Protein AF-A0A5K1EPW4-F1 (afdb_monomer_lite)

Structure (mmCIF, N/CA/C/O backbone):
data_AF-A0A5K1EPW4-F1
#
_entry.id   AF-A0A5K1EPW4-F1
#
loop_
_atom_site.group_PDB
_atom_site.id
_atom_site.type_symbol
_atom_site.label_atom_id
_atom_site.label_alt_id
_atom_site.label_comp_id
_atom_site.label_asym_id
_atom_site.label_entity_id
_atom_site.label_seq_id
_atom_site.pdbx_PDB_ins_code
_atom_site.Cartn_x
_atom_site.Cartn_y
_atom_site.Cartn_z
_atom_site.occupancy
_atom_site.B_iso_or_equiv
_atom_site.auth_seq_id
_atom_site.auth_comp_id
_atom_site.auth_asym_id
_atom_site.auth_atom_id
_atom_site.pdbx_PDB_model_num
ATOM 1 N N . MET A 1 1 ? 10.898 -0.634 -3.692 1.00 90.25 1 MET A N 1
ATOM 2 C CA . MET A 1 1 ? 10.819 -1.564 -2.536 1.00 90.25 1 MET A CA 1
ATOM 3 C C . MET A 1 1 ? 10.928 -0.855 -1.184 1.00 90.25 1 MET A C 1
ATOM 5 O O . MET A 1 1 ? 10.006 -0.980 -0.388 1.00 90.25 1 MET A O 1
ATOM 9 N N . ASN A 1 2 ? 12.000 -0.092 -0.918 1.00 95.75 2 ASN A N 1
ATOM 10 C CA . ASN A 1 2 ? 12.167 0.624 0.361 1.00 95.75 2 ASN A CA 1
ATOM 11 C C . ASN A 1 2 ? 11.038 1.625 0.638 1.00 95.75 2 ASN A C 1
ATOM 13 O O . ASN A 1 2 ? 10.445 1.593 1.709 1.00 95.75 2 ASN A O 1
ATOM 17 N N . THR A 1 3 ? 10.705 2.463 -0.341 1.00 94.81 3 THR A N 1
ATOM 18 C CA . THR A 1 3 ? 9.657 3.478 -0.183 1.00 94.81 3 THR A CA 1
ATOM 19 C C . THR A 1 3 ? 8.261 2.857 -0.247 1.00 94.81 3 THR A C 1
ATOM 21 O O . THR A 1 3 ? 7.537 2.892 0.741 1.00 94.81 3 THR A O 1
ATOM 24 N N . ASP A 1 4 ? 7.911 2.218 -1.370 1.00 95.44 4 ASP A N 1
ATOM 25 C CA . ASP A 1 4 ? 6.541 1.736 -1.613 1.00 95.44 4 ASP A CA 1
ATOM 26 C C . ASP A 1 4 ? 6.063 0.618 -0.686 1.00 95.44 4 ASP A C 1
ATOM 28 O O . ASP A 1 4 ? 4.881 0.567 -0.379 1.00 95.44 4 ASP A O 1
ATOM 32 N N . LEU A 1 5 ? 6.939 -0.313 -0.290 1.00 95.88 5 LEU A N 1
ATOM 33 C CA . LEU A 1 5 ? 6.524 -1.480 0.493 1.00 95.88 5 LEU A CA 1
ATOM 34 C C . LEU A 1 5 ? 6.949 -1.343 1.952 1.00 95.88 5 LEU A C 1
ATOM 36 O O . LEU A 1 5 ? 6.106 -1.373 2.846 1.00 95.88 5 LEU A O 1
ATOM 40 N N . ARG A 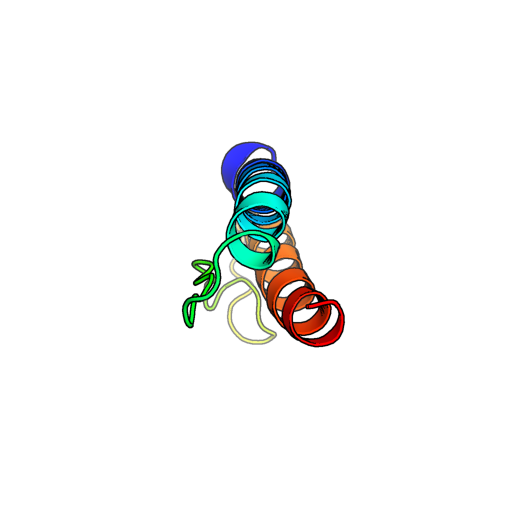1 6 ? 8.252 -1.167 2.206 1.00 96.88 6 ARG A N 1
ATOM 41 C CA . ARG A 1 6 ? 8.772 -1.086 3.580 1.00 96.88 6 ARG A CA 1
ATOM 42 C C . ARG A 1 6 ? 8.305 0.185 4.290 1.00 96.88 6 ARG A C 1
ATOM 44 O O . ARG A 1 6 ? 7.922 0.100 5.452 1.00 96.88 6 ARG A O 1
ATOM 51 N N . GLY A 1 7 ? 8.307 1.329 3.608 1.00 97.19 7 GLY A N 1
ATOM 52 C CA . GLY A 1 7 ? 7.806 2.593 4.150 1.00 97.19 7 GLY A CA 1
ATOM 53 C C . GLY A 1 7 ? 6.337 2.491 4.550 1.00 97.19 7 GLY A C 1
ATOM 54 O O . GLY A 1 7 ? 6.006 2.713 5.714 1.00 97.19 7 GLY A O 1
ATOM 55 N N . THR A 1 8 ? 5.480 2.054 3.623 1.00 96.25 8 THR A N 1
ATOM 56 C CA . THR A 1 8 ? 4.055 1.813 3.899 1.00 96.25 8 THR A CA 1
ATOM 57 C C . THR A 1 8 ? 3.863 0.842 5.063 1.00 96.25 8 THR A C 1
ATOM 59 O O . THR A 1 8 ? 3.149 1.174 6.001 1.00 96.25 8 THR A O 1
ATOM 62 N N . TRP A 1 9 ? 4.573 -0.292 5.090 1.00 95.44 9 TRP A N 1
ATOM 63 C CA . TRP A 1 9 ? 4.474 -1.255 6.192 1.00 95.44 9 TRP A CA 1
ATOM 64 C C . TRP A 1 9 ? 4.844 -0.663 7.557 1.00 95.44 9 TRP A C 1
ATOM 66 O O . TRP A 1 9 ? 4.131 -0.882 8.536 1.00 95.44 9 TRP A O 1
ATOM 76 N N . LEU A 1 10 ? 5.946 0.090 7.642 1.00 96.38 10 LEU A N 1
ATOM 77 C CA . LEU A 1 10 ? 6.398 0.694 8.899 1.00 96.38 10 LEU A CA 1
ATOM 78 C C . LEU A 1 10 ? 5.388 1.716 9.429 1.00 96.38 10 LEU A C 1
ATOM 80 O O . LEU A 1 10 ? 5.078 1.699 10.622 1.00 96.38 10 LEU A O 1
ATOM 84 N N . VAL A 1 11 ? 4.856 2.569 8.550 1.00 95.12 11 VAL A N 1
ATOM 85 C CA . VAL A 1 11 ? 3.855 3.576 8.925 1.00 95.12 11 VAL A CA 1
ATOM 86 C C . VAL A 1 11 ? 2.549 2.904 9.334 1.00 95.12 11 VAL A C 1
ATOM 88 O O . VAL A 1 11 ? 2.050 3.196 10.420 1.00 95.12 11 VAL A O 1
ATOM 91 N N . SER A 1 12 ? 2.036 1.954 8.543 1.00 93.81 12 SER A N 1
ATOM 92 C CA . SER A 1 12 ? 0.816 1.214 8.887 1.00 93.81 12 SER A CA 1
ATOM 93 C C . SER A 1 12 ? 0.965 0.481 10.221 1.00 93.81 12 SER A C 1
ATOM 95 O O . SER A 1 12 ? 0.076 0.565 11.062 1.00 93.81 12 SER A O 1
ATOM 97 N N . LYS A 1 13 ? 2.109 -0.172 10.468 1.00 91.81 13 LYS A N 1
ATOM 98 C CA . LYS A 1 13 ? 2.402 -0.857 11.738 1.00 91.81 13 LYS A CA 1
ATOM 99 C C . LYS A 1 13 ? 2.432 0.105 12.928 1.00 91.81 13 LYS A C 1
ATOM 101 O O . LYS A 1 13 ? 1.951 -0.247 14.002 1.00 91.81 13 LYS A O 1
ATOM 106 N N . CY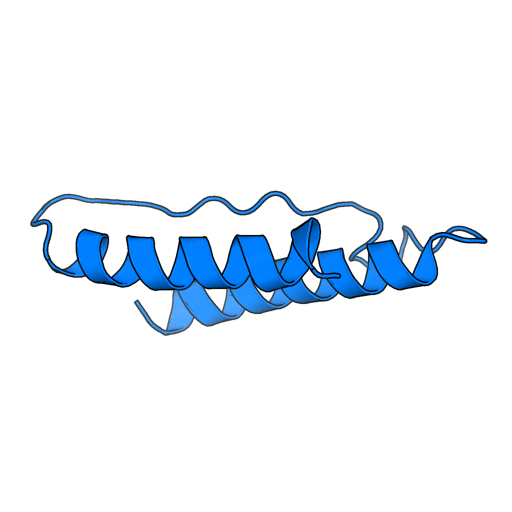S A 1 14 ? 3.029 1.284 12.763 1.00 93.25 14 CYS A N 1
ATOM 107 C CA . CYS A 1 14 ? 3.108 2.291 13.820 1.00 93.25 14 CYS A CA 1
ATOM 108 C C . CYS A 1 14 ? 1.724 2.880 14.128 1.00 93.25 14 CYS A C 1
ATOM 110 O O . CYS A 1 14 ? 1.279 2.842 15.274 1.00 93.25 14 CYS A O 1
ATOM 112 N N . MET A 1 15 ? 1.013 3.343 13.097 1.00 91.81 15 MET A N 1
ATOM 113 C CA . MET A 1 15 ? -0.302 3.973 13.236 1.00 91.81 15 MET A CA 1
ATOM 114 C C . MET A 1 15 ? -1.353 3.004 13.760 1.00 91.81 15 MET A C 1
ATOM 116 O O . MET A 1 15 ? -2.102 3.368 14.655 1.00 91.81 15 MET A O 1
ATOM 120 N N . CYS A 1 16 ? -1.355 1.754 13.293 1.00 89.19 16 CYS A N 1
ATOM 121 C CA . CYS A 1 16 ? -2.276 0.731 13.780 1.00 89.19 16 CYS A CA 1
ATOM 122 C C . CYS A 1 16 ? -2.208 0.567 15.307 1.00 89.19 16 CYS A C 1
ATOM 124 O O . CYS A 1 16 ? -3.246 0.473 15.952 1.00 89.19 16 CYS A O 1
ATOM 126 N N . LYS A 1 17 ? -1.008 0.600 15.906 1.00 88.56 17 LYS A N 1
ATOM 127 C CA . LYS A 1 17 ? -0.861 0.517 17.369 1.00 88.56 17 LYS A CA 1
ATOM 128 C C . LYS A 1 17 ? -1.477 1.710 18.094 1.00 88.56 17 LYS A C 1
ATOM 130 O O . LYS A 1 17 ? -2.077 1.522 19.145 1.00 88.56 17 LYS A O 1
ATOM 135 N N . LEU A 1 18 ? -1.316 2.914 17.546 1.00 90.06 18 LEU A N 1
ATOM 136 C CA . LEU A 1 18 ? -1.913 4.123 18.116 1.00 90.06 18 LEU A CA 1
ATOM 137 C C . LEU A 1 18 ? -3.438 4.089 17.971 1.00 90.06 18 LEU A C 1
ATOM 139 O O . LEU A 1 18 ? -4.153 4.320 18.935 1.00 90.06 18 LEU A O 1
ATOM 143 N N . MET A 1 19 ? -3.928 3.703 16.794 1.00 89.62 19 MET A N 1
ATOM 144 C CA . MET A 1 19 ? -5.350 3.620 16.460 1.00 89.62 19 MET A CA 1
ATOM 145 C C . MET A 1 19 ? -6.131 2.643 17.347 1.00 89.62 19 MET A C 1
ATOM 147 O O . MET A 1 19 ? -7.276 2.930 17.668 1.00 89.62 19 MET A O 1
ATOM 151 N N . ILE A 1 20 ? -5.523 1.528 17.773 1.00 86.44 20 ILE A N 1
ATOM 152 C CA . ILE A 1 20 ? -6.118 0.582 18.741 1.00 86.44 20 ILE A CA 1
ATOM 153 C C . ILE A 1 20 ? -6.289 1.229 20.127 1.00 86.44 20 ILE A C 1
ATOM 155 O O . ILE A 1 20 ? -7.220 0.897 20.858 1.00 86.44 20 ILE A O 1
ATOM 159 N N . GLY A 1 21 ? -5.386 2.140 20.506 1.00 87.88 21 GLY A N 1
ATOM 160 C CA . GLY A 1 21 ? -5.464 2.877 21.771 1.00 87.88 21 GLY A CA 1
ATOM 161 C C . GLY A 1 21 ? -6.510 3.995 21.766 1.00 87.88 21 GLY A C 1
ATOM 162 O O . GLY A 1 21 ? -7.015 4.373 22.824 1.00 87.88 21 GLY A O 1
ATOM 163 N N . GLU A 1 22 ? -6.864 4.502 20.586 1.00 85.12 22 GLU A N 1
ATOM 164 C CA . GLU A 1 22 ? -7.883 5.531 20.413 1.00 85.12 22 GLU A CA 1
ATOM 165 C C . GLU A 1 22 ? -9.292 4.922 20.475 1.00 85.12 22 GLU A C 1
ATOM 167 O O . GLU A 1 22 ? -9.628 3.989 19.751 1.00 85.12 22 GLU A O 1
ATOM 172 N N . LYS A 1 23 ? -10.184 5.482 21.301 1.00 81.06 23 LYS A N 1
ATOM 173 C CA . LYS A 1 23 ? -11.584 5.016 21.438 1.00 81.06 23 LYS A CA 1
ATOM 174 C C . LYS A 1 23 ? -12.501 5.515 20.311 1.00 81.06 23 LYS A C 1
ATOM 176 O O . LYS A 1 23 ? -13.698 5.711 20.521 1.00 81.06 23 LYS A O 1
ATOM 181 N N . GLN A 1 24 ? -11.944 5.779 19.132 1.00 84.69 24 GLN A N 1
ATOM 182 C CA . GLN A 1 24 ? -12.653 6.343 17.985 1.00 84.69 24 GLN A CA 1
ATOM 183 C C . GLN A 1 24 ? -12.475 5.465 16.749 1.00 84.69 24 GLN A C 1
ATOM 185 O O . GLN A 1 24 ? -11.449 4.812 16.561 1.00 84.69 24 GLN A O 1
ATOM 190 N N . LYS A 1 25 ? -13.481 5.479 15.870 1.00 85.75 25 LYS A N 1
ATOM 191 C CA . LYS A 1 25 ? -13.404 4.776 14.590 1.00 85.75 25 LYS A CA 1
ATOM 192 C C . LYS A 1 25 ? -12.280 5.379 13.753 1.00 85.75 25 LYS A C 1
ATOM 194 O O . LYS A 1 25 ? -12.289 6.570 13.457 1.00 85.75 25 LYS A O 1
ATOM 199 N N . SER A 1 26 ? -11.344 4.541 13.343 1.00 87.19 26 SER A N 1
ATOM 200 C CA . SER A 1 26 ? -10.146 4.949 12.625 1.00 87.19 26 SER A CA 1
ATOM 201 C C . SER A 1 26 ? -9.914 4.013 11.430 1.00 87.19 26 SER A C 1
ATOM 203 O O . SER A 1 26 ? -10.429 2.895 11.395 1.00 87.19 26 SER A O 1
ATOM 205 N N . SER A 1 27 ? -9.226 4.492 10.388 1.00 90.50 27 SER A N 1
ATOM 206 C CA . SER A 1 27 ? -8.991 3.725 9.156 1.00 90.50 27 SER A CA 1
ATOM 207 C C . SER A 1 27 ? -7.613 4.015 8.566 1.00 90.50 27 SER A C 1
ATOM 209 O O . SER A 1 27 ? -7.174 5.162 8.552 1.00 90.50 27 SER A O 1
ATOM 211 N N . ILE A 1 28 ? -6.953 2.982 8.033 1.00 91.44 28 ILE A N 1
ATOM 212 C CA . ILE A 1 28 ? -5.713 3.102 7.253 1.00 91.44 28 ILE A CA 1
ATOM 213 C C . ILE A 1 28 ? -6.054 2.887 5.779 1.00 91.44 28 ILE A C 1
ATOM 215 O O . ILE A 1 28 ? -6.651 1.873 5.425 1.00 91.44 28 ILE A O 1
ATOM 219 N N . ILE A 1 29 ? -5.655 3.822 4.916 1.00 93.88 29 ILE A N 1
ATOM 220 C CA . ILE A 1 29 ? -5.817 3.710 3.462 1.00 93.88 29 ILE A CA 1
ATOM 221 C C . ILE A 1 29 ? -4.428 3.657 2.830 1.00 93.88 29 ILE A C 1
ATOM 223 O O . ILE A 1 29 ? -3.685 4.636 2.860 1.00 93.88 29 ILE A O 1
ATOM 227 N N . ASN A 1 30 ? -4.079 2.513 2.242 1.00 94.69 30 ASN A N 1
ATOM 228 C CA . ASN A 1 30 ? -2.816 2.337 1.531 1.00 94.69 30 ASN A CA 1
ATOM 229 C C . ASN A 1 30 ? -3.002 2.558 0.026 1.00 94.69 30 ASN A C 1
ATOM 231 O O . ASN A 1 30 ? -3.945 2.047 -0.579 1.00 94.69 30 ASN A O 1
ATOM 235 N N . ILE A 1 31 ? -2.067 3.275 -0.601 1.00 95.06 31 ILE A N 1
ATOM 236 C CA . ILE A 1 31 ? -2.131 3.586 -2.034 1.00 95.06 31 ILE A CA 1
ATOM 237 C C . ILE A 1 31 ? -1.503 2.458 -2.862 1.00 95.06 31 ILE A C 1
ATOM 239 O O . ILE A 1 31 ? -0.274 2.327 -2.962 1.00 95.06 31 ILE A O 1
ATOM 243 N N . GLY A 1 32 ? -2.376 1.650 -3.465 1.00 92.19 32 GLY A N 1
ATOM 244 C CA . GLY A 1 32 ? -2.024 0.592 -4.410 1.00 92.19 32 GLY A CA 1
ATOM 245 C C . GLY A 1 32 ? -1.693 1.109 -5.816 1.00 92.19 32 GLY A C 1
ATOM 246 O O . GLY A 1 32 ? -1.374 2.278 -6.025 1.00 92.19 32 GLY A O 1
ATOM 247 N N . SER A 1 33 ? -1.736 0.205 -6.793 1.00 92.06 33 SER A N 1
ATOM 248 C CA . SER A 1 33 ? -1.598 0.519 -8.220 1.00 92.06 33 SER A CA 1
ATOM 249 C C . SER A 1 33 ? -2.173 -0.616 -9.064 1.00 92.06 33 SER A C 1
ATOM 251 O O . SER A 1 33 ? -2.127 -1.775 -8.643 1.00 92.06 33 SER A O 1
ATOM 253 N N . VAL A 1 34 ? -2.624 -0.304 -10.284 1.00 92.31 34 VAL A N 1
ATOM 254 C CA . VAL A 1 34 ? -2.981 -1.316 -11.295 1.00 92.31 34 VAL A CA 1
ATOM 255 C C . VAL A 1 34 ? -1.792 -2.209 -11.661 1.00 92.31 34 VAL A C 1
ATOM 257 O O . VAL A 1 34 ? -1.984 -3.345 -12.072 1.00 92.31 34 VAL A O 1
ATOM 260 N N . ALA A 1 35 ? -0.561 -1.739 -11.441 1.00 91.25 35 ALA A N 1
ATOM 261 C CA . ALA A 1 35 ? 0.647 -2.543 -11.607 1.00 91.25 35 ALA A CA 1
ATOM 262 C C . ALA A 1 35 ? 0.747 -3.712 -10.605 1.00 91.25 35 ALA A C 1
ATOM 264 O O . ALA A 1 35 ? 1.446 -4.685 -10.860 1.00 91.25 35 ALA A O 1
ATOM 265 N N . GLY A 1 36 ? 0.054 -3.624 -9.462 1.00 90.19 36 GLY A N 1
ATOM 266 C CA . GLY A 1 36 ? 0.031 -4.651 -8.413 1.00 90.19 36 GLY A CA 1
ATOM 267 C C . GLY A 1 36 ? -1.101 -5.679 -8.538 1.00 90.19 36 GLY A C 1
ATOM 268 O O . GLY A 1 36 ? -1.448 -6.314 -7.541 1.00 90.19 36 GLY A O 1
ATOM 269 N N . ILE A 1 37 ? -1.732 -5.775 -9.711 1.00 88.56 37 ILE A N 1
ATOM 270 C CA . ILE A 1 37 ? -2.772 -6.758 -10.060 1.00 88.56 37 ILE A CA 1
ATOM 271 C C . ILE A 1 37 ? -2.451 -7.370 -11.437 1.00 88.56 37 ILE A C 1
ATOM 273 O O . ILE A 1 37 ? -1.692 -6.778 -12.204 1.00 88.56 37 ILE A O 1
ATOM 277 N N . ASP A 1 38 ? -3.044 -8.525 -11.770 1.00 76.75 38 ASP A N 1
ATOM 278 C CA . ASP A 1 38 ? -2.722 -9.354 -12.959 1.00 76.75 38 ASP A CA 1
ATOM 279 C C . ASP A 1 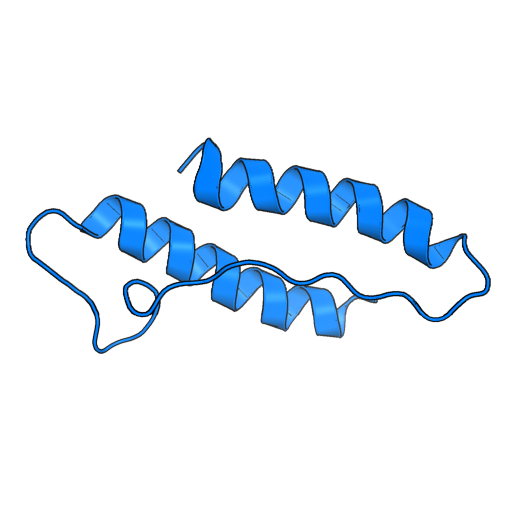38 ? -2.694 -8.616 -14.311 1.00 76.75 38 ASP A C 1
ATOM 281 O O . ASP A 1 38 ? -2.113 -9.098 -15.277 1.00 76.75 38 ASP A O 1
ATOM 285 N N . ARG A 1 39 ? -3.315 -7.436 -14.408 1.00 64.94 39 ARG A N 1
ATOM 286 C CA . ARG A 1 39 ? -3.479 -6.690 -15.664 1.00 64.94 39 ARG A CA 1
ATOM 287 C C . ARG A 1 39 ? -2.518 -5.511 -15.854 1.00 64.94 39 ARG A C 1
ATOM 289 O O . ARG A 1 39 ? -2.673 -4.785 -16.829 1.00 64.94 39 ARG A O 1
ATOM 296 N N . GLY A 1 40 ? -1.560 -5.287 -14.952 1.00 66.25 40 GLY A N 1
ATOM 297 C CA . GLY A 1 40 ? -0.669 -4.113 -14.999 1.00 66.25 40 GLY A CA 1
ATOM 298 C C . GLY A 1 40 ? 0.826 -4.413 -15.083 1.00 66.25 40 GLY A C 1
ATOM 299 O O . GLY A 1 40 ? 1.636 -3.562 -14.714 1.00 66.25 40 GLY A O 1
ATOM 300 N N . GLN A 1 41 ? 1.218 -5.609 -15.523 1.00 72.00 41 GLN A N 1
ATOM 301 C CA . GLN A 1 41 ? 2.630 -5.945 -15.704 1.00 72.00 41 GLN A CA 1
ATOM 302 C C . GLN A 1 41 ? 3.163 -5.327 -17.005 1.00 72.00 41 GLN A C 1
ATOM 304 O O . GLN A 1 41 ? 2.976 -5.867 -18.091 1.00 72.00 41 GLN A O 1
ATOM 309 N N . TYR A 1 42 ? 3.831 -4.177 -16.887 1.00 80.88 42 TYR A N 1
ATOM 310 C CA . TYR A 1 42 ? 4.501 -3.500 -18.002 1.00 80.88 42 TYR A CA 1
ATOM 311 C C . TYR A 1 42 ? 5.999 -3.841 -18.038 1.00 80.88 42 TYR A C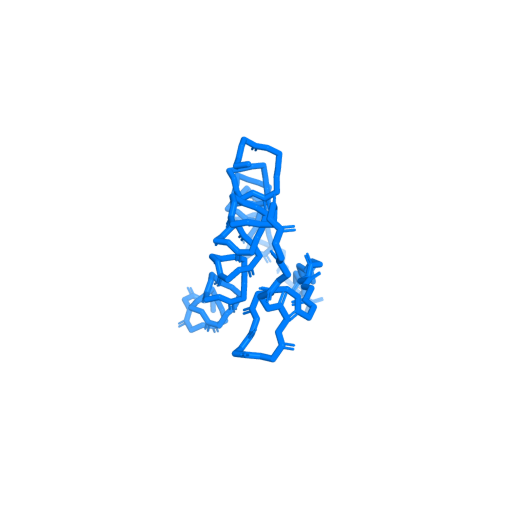 1
ATOM 313 O O . TYR A 1 42 ? 6.606 -4.019 -16.970 1.00 80.88 42 TYR A O 1
ATOM 321 N N . PRO A 1 43 ? 6.641 -3.870 -19.221 1.00 85.44 43 PRO A N 1
ATOM 322 C CA . PRO A 1 43 ? 8.094 -3.995 -19.320 1.00 85.44 43 PRO A CA 1
ATOM 323 C C . PRO A 1 43 ? 8.806 -2.959 -18.434 1.00 85.44 43 PRO A C 1
ATOM 325 O O . PRO A 1 43 ? 8.448 -1.785 -18.429 1.00 85.44 43 PRO A O 1
ATOM 328 N N . GLY A 1 44 ? 9.780 -3.399 -17.632 1.00 86.25 44 GLY A N 1
ATOM 329 C CA . GLY A 1 44 ? 10.530 -2.531 -16.708 1.00 86.25 44 GLY A CA 1
ATOM 330 C C . GLY A 1 44 ? 9.840 -2.210 -15.373 1.00 86.25 44 GLY A C 1
ATOM 331 O O . GLY A 1 44 ? 10.481 -1.661 -14.480 1.00 86.25 44 GLY A O 1
ATOM 332 N N . SER A 1 45 ? 8.576 -2.599 -15.171 1.00 88.56 45 SER A N 1
ATOM 333 C CA . SER A 1 45 ? 7.827 -2.284 -13.939 1.00 88.56 45 SER A CA 1
ATOM 334 C C . SER A 1 45 ? 7.967 -3.316 -12.813 1.00 88.56 45 SER A C 1
ATOM 336 O O . SER A 1 45 ? 7.448 -3.094 -11.724 1.00 88.56 45 SER A O 1
ATOM 338 N N . MET A 1 46 ? 8.696 -4.419 -13.025 1.00 90.19 46 MET A N 1
ATOM 339 C CA . MET A 1 46 ? 8.703 -5.594 -12.137 1.00 90.19 46 MET A CA 1
ATOM 340 C C . MET A 1 46 ? 8.866 -5.254 -10.646 1.00 90.19 46 MET A C 1
ATOM 342 O O . MET A 1 46 ? 8.041 -5.654 -9.829 1.00 90.19 46 MET A O 1
ATOM 346 N N . ALA A 1 47 ? 9.887 -4.474 -10.275 1.00 92.81 47 ALA A N 1
ATOM 347 C CA . ALA A 1 47 ? 10.129 -4.123 -8.873 1.00 92.81 47 ALA A CA 1
ATOM 348 C C . ALA A 1 47 ? 9.003 -3.264 -8.260 1.00 92.81 47 ALA A C 1
ATOM 350 O O . ALA A 1 47 ? 8.695 -3.397 -7.073 1.00 92.81 47 ALA A O 1
ATOM 351 N N . TYR A 1 48 ? 8.388 -2.394 -9.062 1.00 92.94 48 TYR A N 1
ATOM 352 C CA . TYR A 1 48 ? 7.258 -1.561 -8.655 1.00 92.94 48 TYR A CA 1
ATOM 353 C C . TYR A 1 48 ? 5.975 -2.393 -8.524 1.00 92.94 48 TYR A C 1
ATOM 355 O O . TYR A 1 48 ? 5.286 -2.308 -7.506 1.00 92.94 48 TYR A O 1
ATOM 363 N N . SER A 1 49 ? 5.702 -3.270 -9.491 1.00 93.75 49 SER A N 1
ATOM 364 C CA . SER A 1 49 ? 4.569 -4.199 -9.483 1.00 93.75 49 SER A CA 1
ATOM 365 C C . SER A 1 49 ? 4.613 -5.143 -8.284 1.00 93.75 49 SER A C 1
ATOM 367 O O . SER A 1 49 ? 3.607 -5.300 -7.591 1.00 93.75 49 SER A O 1
ATOM 369 N N . ILE A 1 50 ? 5.786 -5.700 -7.957 1.00 93.38 50 ILE A N 1
ATOM 370 C CA . ILE A 1 50 ? 5.974 -6.521 -6.749 1.00 93.38 50 ILE A CA 1
ATOM 371 C C . ILE A 1 50 ? 5.675 -5.697 -5.493 1.00 93.38 50 ILE A C 1
ATOM 373 O O . ILE A 1 50 ? 4.926 -6.147 -4.625 1.00 93.38 50 ILE A O 1
ATOM 377 N N . ALA A 1 51 ? 6.205 -4.472 -5.400 1.00 95.50 51 ALA A N 1
ATOM 378 C CA . ALA A 1 51 ? 5.963 -3.615 -4.244 1.00 95.50 51 ALA A CA 1
ATOM 379 C C . ALA A 1 51 ? 4.465 -3.317 -4.054 1.00 95.50 51 ALA A C 1
ATOM 381 O O . ALA A 1 51 ? 3.946 -3.463 -2.947 1.00 95.50 51 ALA A O 1
ATOM 382 N N . LYS A 1 52 ? 3.746 -2.963 -5.127 1.00 94.88 52 LYS A N 1
ATOM 383 C CA . LYS A 1 52 ? 2.307 -2.655 -5.074 1.00 94.88 52 LYS A CA 1
ATOM 384 C C . LYS A 1 52 ? 1.431 -3.894 -4.873 1.00 94.88 52 LYS A C 1
ATOM 386 O O . LYS A 1 52 ? 0.414 -3.797 -4.190 1.00 94.88 52 LYS A O 1
ATOM 391 N N . THR A 1 53 ? 1.859 -5.061 -5.350 1.00 95.06 53 THR A N 1
ATOM 392 C CA . THR A 1 53 ? 1.237 -6.351 -4.997 1.00 95.06 53 THR A CA 1
ATOM 393 C C . THR A 1 53 ? 1.363 -6.612 -3.494 1.00 95.06 53 THR A C 1
ATOM 395 O O . THR A 1 53 ? 0.381 -6.956 -2.835 1.00 95.06 53 THR A O 1
ATOM 398 N N . GLY A 1 54 ? 2.546 -6.363 -2.921 1.00 95.00 54 GLY A N 1
ATOM 399 C CA . GLY A 1 54 ? 2.781 -6.464 -1.481 1.00 95.00 54 GLY A CA 1
ATOM 400 C C . GLY A 1 54 ? 1.901 -5.513 -0.665 1.00 95.00 54 GLY A C 1
ATOM 401 O O . GLY A 1 54 ? 1.320 -5.930 0.334 1.00 95.00 54 GLY A O 1
ATOM 402 N N . VAL A 1 55 ? 1.731 -4.264 -1.113 1.00 95.94 55 VAL A N 1
ATOM 403 C CA . VAL A 1 55 ? 0.819 -3.292 -0.477 1.00 95.94 55 VAL A CA 1
ATOM 404 C C . VAL A 1 55 ? -0.639 -3.767 -0.527 1.00 95.94 55 VAL A C 1
ATOM 406 O O . VAL A 1 55 ? -1.341 -3.692 0.485 1.00 95.94 55 VAL A O 1
ATOM 409 N N . ASN A 1 56 ? -1.092 -4.305 -1.663 1.00 94.44 56 ASN A N 1
ATOM 410 C CA . ASN A 1 56 ? -2.444 -4.855 -1.799 1.00 94.44 56 ASN A CA 1
ATOM 411 C C . ASN A 1 56 ? -2.676 -6.024 -0.831 1.00 94.44 56 ASN A C 1
ATOM 413 O O . ASN A 1 56 ? -3.689 -6.054 -0.131 1.00 94.44 56 ASN A O 1
ATOM 417 N N . MET A 1 57 ? -1.732 -6.967 -0.760 1.00 94.44 57 MET A N 1
ATOM 418 C CA . MET A 1 57 ? -1.831 -8.114 0.145 1.00 94.44 57 MET A CA 1
ATOM 419 C C . MET A 1 57 ? -1.790 -7.683 1.614 1.00 94.44 57 MET A C 1
ATOM 421 O O . MET A 1 57 ? -2.628 -8.107 2.405 1.00 94.44 57 MET A O 1
ATOM 425 N N . MET A 1 58 ? -0.869 -6.787 1.972 1.00 93.75 58 MET A N 1
ATOM 426 C CA . MET A 1 58 ? -0.763 -6.244 3.325 1.00 93.75 58 MET A CA 1
ATOM 427 C C . MET A 1 58 ? -2.071 -5.592 3.766 1.00 93.75 58 MET A C 1
ATOM 429 O O . MET A 1 58 ? -2.542 -5.875 4.855 1.00 93.75 58 MET A O 1
ATOM 433 N N . THR A 1 59 ? -2.699 -4.785 2.911 1.00 93.56 59 THR A N 1
ATOM 434 C CA . THR A 1 59 ? -3.967 -4.112 3.239 1.00 93.56 59 THR A CA 1
ATOM 435 C C . THR A 1 59 ? -5.085 -5.121 3.515 1.00 93.56 59 THR 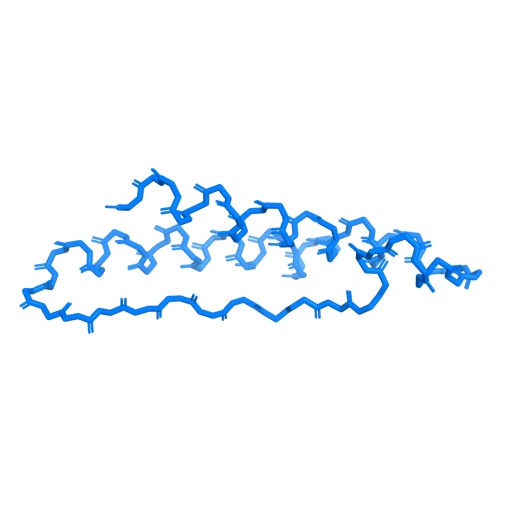A C 1
ATOM 437 O O . THR A 1 59 ? -5.836 -4.950 4.473 1.00 93.56 59 THR A O 1
ATOM 440 N N . LYS A 1 60 ? -5.157 -6.211 2.736 1.00 90.38 60 LYS A N 1
ATOM 441 C CA . LYS A 1 60 ? -6.121 -7.301 2.965 1.00 90.38 60 LYS A CA 1
ATOM 442 C C . LYS A 1 60 ? -5.875 -8.033 4.286 1.00 90.38 60 LYS A C 1
ATOM 444 O O . LYS A 1 60 ? -6.832 -8.366 4.970 1.00 90.38 60 LYS A O 1
ATOM 449 N N . VA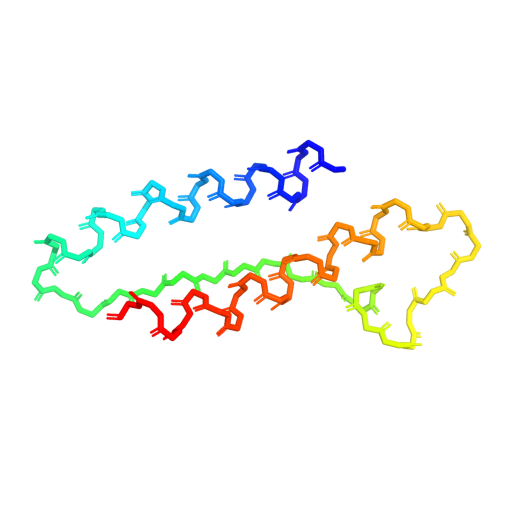L A 1 61 ? -4.615 -8.282 4.644 1.00 87.38 61 VAL A N 1
ATOM 450 C CA . VAL A 1 61 ? -4.256 -9.013 5.874 1.00 87.38 61 VAL A CA 1
ATOM 451 C C . VAL A 1 61 ? -4.360 -8.128 7.114 1.00 87.38 61 VAL A C 1
ATOM 453 O O . VAL A 1 61 ? -4.830 -8.584 8.149 1.00 87.38 61 VAL A O 1
ATOM 456 N N . THR A 1 62 ? -3.964 -6.857 7.030 1.00 76.06 62 THR A N 1
ATOM 457 C CA . THR A 1 62 ? -4.080 -5.905 8.141 1.00 76.06 62 THR A CA 1
ATOM 458 C C . THR A 1 62 ? -5.537 -5.709 8.546 1.00 76.06 62 THR A C 1
ATOM 460 O O . THR A 1 62 ? -5.810 -5.665 9.735 1.00 76.06 62 THR A O 1
ATOM 463 N N . TYR A 1 63 ? -6.475 -5.697 7.595 1.00 60.16 63 TYR A N 1
ATOM 464 C CA . TYR A 1 63 ? -7.908 -5.689 7.903 1.00 60.16 63 TYR A CA 1
ATOM 465 C C . TYR A 1 63 ? -8.364 -6.880 8.771 1.00 60.16 63 TYR A C 1
ATOM 467 O O . TYR A 1 63 ? -9.325 -6.749 9.512 1.00 60.16 63 TYR A O 1
ATOM 475 N N . VAL A 1 64 ? -7.685 -8.032 8.697 1.00 55.72 64 VAL A N 1
ATOM 476 C CA . VAL A 1 64 ? -8.032 -9.247 9.463 1.00 55.72 64 VAL A CA 1
ATOM 477 C C . VAL A 1 64 ? -7.420 -9.245 10.874 1.00 55.72 64 VAL A C 1
ATOM 479 O O . VAL A 1 64 ? -7.852 -10.012 11.728 1.00 55.72 64 VAL A O 1
ATOM 482 N N . LEU A 1 65 ? -6.401 -8.416 11.126 1.00 50.31 65 LEU A N 1
ATOM 483 C CA . LEU A 1 65 ? -5.607 -8.423 12.365 1.00 50.31 65 LEU A CA 1
ATOM 484 C C . LEU A 1 65 ? -5.927 -7.266 13.329 1.00 50.31 65 LEU A C 1
ATOM 486 O O . LEU A 1 65 ? -5.327 -7.214 14.404 1.00 50.31 65 LEU A O 1
ATOM 490 N N . ILE A 1 66 ? -6.808 -6.344 12.936 1.00 51.44 66 ILE A N 1
ATOM 491 C CA . ILE A 1 66 ? -7.311 -5.225 13.753 1.00 51.44 66 ILE A CA 1
ATOM 492 C C . ILE A 1 66 ? -8.752 -5.539 14.136 1.00 51.44 66 ILE A C 1
ATOM 494 O O . ILE A 1 66 ? -9.091 -5.339 15.321 1.00 51.44 66 ILE A O 1
#

pLDDT: mean 87.82, std 10.82, range [50.31, 97.19]

InterPro domains:
  IPR002347 Short-chain dehydrogenase/reductase SDR [PF00106] (1-61)
  IPR036291 NAD(P)-binding domain superfamily [SSF51735] (1-62)

Radius of gyration: 13.35 Å; chains: 1; bounding box: 26×16×41 Å

Organism: NCBI:txid210225

Foldseek 3Di:
DVCLAVVLVVVCVVVVVVVVVDPDDDDDDHDADPLCDPRNVDVPCVVVNVSRVNSVVCRVVVVVVD

Secondary structure (DSSP, 8-state):
-IIIIIIHHHHHHHHHHHHHHSSS---------GGGSTT---TT-HHHHHHHHHHHHHHHHHHHH-

Sequence (66 aa):
MNTDLRGTWLVSKCMCKLMIGEKQKSSIINIGSVAGIDRGQYPGSMAYSIAKTGVNMMTKVTYVLI